Protein AF-A0A7X0NJW4-F1 (afdb_monomer)

Secondary structure (DSSP, 8-state):
-------HHHHHHHHTTS-S----SS-SHHHHHHHHHHHH-S--------------S-SSSHHHHHHHTT---------SS---HHHHHHHHHHHHHHHHHHHTTT-TT-PPPHHHHHHHHHHHHHHHHHHHHHHH-TT-HHHHHHHHHHHHHHHHHHHHHH--GGG--

Mean predicted aligned error: 19.55 Å

Structure (mmCIF, N/CA/C/O backbone):
data_AF-A0A7X0NJW4-F1
#
_entry.id   AF-A0A7X0NJW4-F1
#
loop_
_atom_site.group_PDB
_atom_site.id
_atom_site.type_symbol
_atom_site.label_atom_id
_atom_site.label_alt_id
_atom_site.label_comp_id
_atom_site.label_asym_id
_atom_site.label_entity_id
_atom_site.label_seq_id
_atom_site.pdbx_PDB_ins_code
_atom_site.Cartn_x
_atom_site.Cartn_y
_atom_site.Cartn_z
_atom_site.occupancy
_atom_site.B_iso_or_equiv
_atom_site.auth_seq_id
_atom_site.auth_comp_id
_atom_site.auth_asym_id
_atom_site.auth_atom_id
_atom_site.pdbx_PDB_model_num
ATOM 1 N N . MET A 1 1 ? 25.531 19.066 44.464 1.00 39.78 1 MET A N 1
ATOM 2 C CA . MET A 1 1 ? 24.509 18.646 43.480 1.00 39.78 1 MET A CA 1
ATOM 3 C C . MET A 1 1 ? 24.005 17.267 43.884 1.00 39.78 1 MET A C 1
ATOM 5 O O . MET A 1 1 ? 24.676 16.282 43.606 1.00 39.78 1 MET A O 1
ATOM 9 N N . SER A 1 2 ? 22.898 17.200 44.625 1.00 44.41 2 SER A N 1
ATOM 10 C CA . SER A 1 2 ? 22.324 15.931 45.094 1.00 44.41 2 SER A CA 1
ATOM 11 C C . SER A 1 2 ? 21.449 15.328 43.998 1.00 44.41 2 SER A C 1
ATOM 13 O O . SER A 1 2 ? 20.531 15.985 43.515 1.00 44.41 2 SER A O 1
ATOM 15 N N . LYS A 1 3 ? 21.755 14.094 43.586 1.00 56.22 3 LYS A N 1
ATOM 16 C CA . LYS A 1 3 ? 20.925 13.326 42.653 1.00 56.22 3 LYS A CA 1
ATOM 17 C C . LYS A 1 3 ? 19.662 12.888 43.396 1.00 56.22 3 LYS A C 1
ATOM 19 O O . LYS A 1 3 ? 19.757 12.193 44.404 1.00 56.22 3 LYS A O 1
ATOM 24 N N . VAL A 1 4 ? 18.499 13.334 42.932 1.00 60.50 4 VAL A N 1
ATOM 25 C CA . VAL A 1 4 ? 17.204 12.881 43.451 1.00 60.50 4 VAL A CA 1
ATOM 26 C C . VAL A 1 4 ? 17.001 11.449 42.954 1.00 60.50 4 VAL A C 1
ATOM 28 O O . VAL A 1 4 ? 16.781 11.237 41.767 1.00 60.50 4 VAL A O 1
ATOM 31 N N . ASN A 1 5 ? 17.136 10.464 43.843 1.00 60.84 5 ASN A N 1
ATOM 32 C CA . ASN A 1 5 ? 16.757 9.083 43.552 1.00 60.84 5 ASN A CA 1
ATOM 33 C C . ASN A 1 5 ? 15.235 8.995 43.673 1.00 60.84 5 ASN A C 1
ATOM 35 O O . ASN A 1 5 ? 14.702 8.885 44.776 1.00 60.84 5 ASN A O 1
ATOM 39 N N . ILE A 1 6 ? 14.537 9.130 42.549 1.00 66.19 6 ILE A N 1
ATOM 40 C CA . ILE A 1 6 ? 13.091 8.919 42.490 1.00 66.19 6 ILE A CA 1
ATOM 41 C C . ILE A 1 6 ? 12.869 7.407 42.615 1.00 66.19 6 ILE A C 1
ATOM 43 O O . ILE A 1 6 ? 13.435 6.639 41.839 1.00 66.19 6 ILE A O 1
ATOM 47 N N . SER A 1 7 ? 12.118 6.972 43.627 1.00 75.69 7 SER A N 1
ATOM 48 C CA . SER A 1 7 ? 11.763 5.560 43.797 1.00 75.69 7 SER A CA 1
ATOM 49 C C . SER A 1 7 ? 10.779 5.130 42.707 1.00 75.69 7 SER A C 1
ATOM 51 O O . SER A 1 7 ? 9.926 5.920 42.308 1.00 75.69 7 SER A O 1
ATOM 53 N N . GLU A 1 8 ? 10.851 3.877 42.245 1.00 72.56 8 GLU A N 1
ATOM 54 C CA . GLU A 1 8 ? 9.909 3.352 41.235 1.00 72.56 8 GLU A CA 1
ATOM 55 C C . GLU A 1 8 ? 8.443 3.529 41.658 1.00 72.56 8 GLU A C 1
ATOM 57 O O . GLU A 1 8 ? 7.612 3.933 40.854 1.00 72.56 8 GLU A O 1
ATOM 62 N N . GLN A 1 9 ? 8.147 3.389 42.954 1.00 72.31 9 GLN A N 1
ATOM 63 C CA . GLN A 1 9 ? 6.813 3.653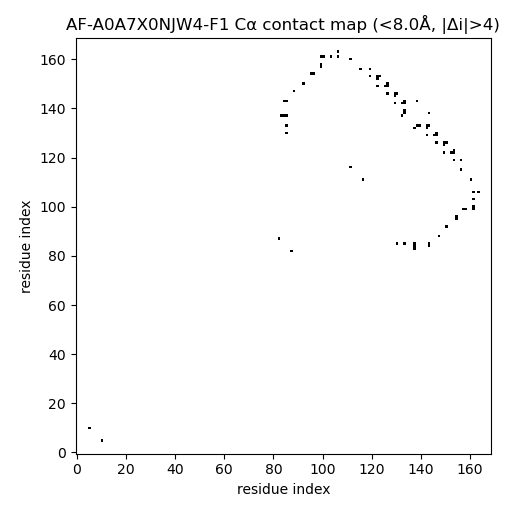 43.503 1.00 72.31 9 GLN A CA 1
ATOM 64 C C . GLN A 1 9 ? 6.338 5.100 43.305 1.00 72.31 9 GLN A C 1
ATOM 66 O O . GLN A 1 9 ? 5.145 5.332 43.117 1.00 72.31 9 GLN A O 1
ATOM 71 N N . ALA A 1 10 ? 7.243 6.083 43.350 1.00 77.69 10 ALA A N 1
ATOM 72 C CA . ALA A 1 10 ? 6.896 7.477 43.086 1.00 77.69 10 ALA A CA 1
ATOM 73 C C . ALA A 1 10 ? 6.652 7.730 41.588 1.00 77.69 10 ALA A C 1
ATOM 75 O O . ALA A 1 10 ? 5.868 8.613 41.240 1.00 77.69 10 ALA A O 1
ATOM 76 N N . LEU A 1 11 ? 7.287 6.947 40.711 1.00 77.31 11 LEU A N 1
ATOM 77 C CA . LEU A 1 11 ? 7.055 6.984 39.267 1.00 77.31 11 LEU A CA 1
ATOM 78 C C . LEU A 1 11 ? 5.682 6.397 38.916 1.00 77.31 11 LEU A C 1
ATOM 80 O O . LEU A 1 11 ? 4.904 7.047 38.220 1.00 77.31 11 LEU A O 1
ATOM 84 N N . ASP A 1 12 ? 5.344 5.233 39.470 1.00 79.69 12 ASP A N 1
ATOM 85 C CA . ASP A 1 12 ? 4.051 4.574 39.236 1.00 79.69 12 ASP A CA 1
ATOM 86 C C . ASP A 1 12 ? 2.873 5.440 39.695 1.00 79.69 12 ASP A C 1
ATOM 88 O O . ASP A 1 12 ? 1.853 5.549 39.011 1.00 79.69 12 ASP A O 1
ATOM 92 N N . GLN A 1 13 ? 3.029 6.132 40.827 1.00 80.94 13 GLN A N 1
ATOM 93 C CA . GLN A 1 13 ? 2.027 7.079 41.314 1.00 80.94 13 GLN A CA 1
ATOM 94 C C . GLN A 1 13 ? 1.846 8.287 40.393 1.00 80.94 13 GLN A C 1
ATOM 96 O O . GLN A 1 13 ? 0.734 8.807 40.301 1.00 80.94 13 GLN A O 1
ATOM 101 N N . GLN A 1 14 ? 2.909 8.747 39.730 1.00 79.69 14 GLN A N 1
ATOM 102 C CA . GLN A 1 14 ? 2.823 9.847 38.769 1.00 79.69 14 GLN A CA 1
ATOM 103 C C . GLN A 1 14 ? 2.165 9.393 37.468 1.00 79.69 14 GLN A C 1
ATOM 105 O O . GLN A 1 14 ? 1.315 10.110 36.952 1.00 79.69 14 GLN A O 1
ATOM 110 N N . VAL A 1 15 ? 2.484 8.193 36.978 1.00 80.62 15 VAL A N 1
ATOM 111 C CA . VAL A 1 15 ? 1.858 7.625 35.773 1.00 80.62 15 VAL A CA 1
ATOM 112 C C . VAL A 1 15 ? 0.360 7.404 35.983 1.00 80.62 15 VAL A C 1
ATOM 114 O O . VAL A 1 15 ? -0.433 7.763 35.118 1.00 80.62 15 VAL A O 1
ATOM 117 N N . ALA A 1 16 ? -0.044 6.911 37.157 1.00 80.56 16 ALA A N 1
ATOM 118 C CA . ALA A 1 16 ? -1.455 6.738 37.503 1.00 80.56 16 ALA A CA 1
ATOM 119 C C . ALA A 1 16 ? -2.239 8.065 37.603 1.00 80.56 16 ALA A C 1
ATOM 121 O O . ALA A 1 16 ? -3.465 8.058 37.524 1.00 80.56 16 ALA A O 1
ATOM 122 N N . GLN A 1 17 ? -1.548 9.195 37.788 1.00 79.88 17 GLN A N 1
ATOM 123 C CA . GLN A 1 17 ? -2.147 10.533 37.853 1.00 79.88 17 GLN A CA 1
ATOM 124 C C . GLN A 1 17 ? -2.170 11.254 36.501 1.00 79.88 17 GLN A C 1
ATOM 126 O O . GLN A 1 17 ? -2.759 12.334 36.402 1.00 79.88 17 GLN A O 1
ATOM 131 N N . LEU A 1 18 ? -1.537 10.698 35.464 1.00 83.31 18 LEU A N 1
ATOM 132 C CA . LEU A 1 18 ? -1.576 11.302 34.140 1.00 83.31 18 LEU A CA 1
ATOM 133 C C . LEU A 1 18 ? -2.957 11.089 33.508 1.00 83.31 18 LEU A C 1
ATOM 135 O O . LEU A 1 18 ? -3.503 9.985 33.562 1.00 83.31 18 LEU A O 1
ATOM 139 N N . PRO A 1 19 ? -3.536 12.130 32.888 1.00 74.81 19 PRO A N 1
ATOM 140 C CA . PRO A 1 19 ? -4.776 11.978 32.149 1.00 74.81 19 PRO A CA 1
ATOM 141 C C . PRO A 1 19 ? -4.552 11.008 30.985 1.00 74.81 19 PRO A C 1
ATOM 143 O O . PRO A 1 19 ? -3.615 11.170 30.205 1.00 74.81 19 PRO A O 1
ATOM 146 N N . LEU A 1 20 ? -5.432 10.010 30.872 1.00 72.06 20 LEU A N 1
ATOM 147 C CA . LEU A 1 20 ? -5.382 8.994 29.814 1.00 72.06 20 LEU A CA 1
ATOM 148 C C . LEU A 1 20 ? -5.546 9.605 28.413 1.00 72.06 20 LEU A C 1
ATOM 150 O O . LEU A 1 20 ? -5.095 9.033 27.427 1.00 72.06 20 LEU A O 1
ATOM 154 N N . GLU A 1 21 ? -6.174 10.780 28.338 1.00 72.56 21 GLU A N 1
ATOM 155 C CA . GLU A 1 21 ? -6.456 11.492 27.100 1.00 72.56 21 GLU A CA 1
ATOM 156 C C . GLU A 1 21 ? -6.165 12.986 27.259 1.00 72.56 21 GLU A C 1
ATOM 158 O O . GLU A 1 21 ? -6.551 13.625 28.242 1.00 72.56 21 GLU A O 1
ATOM 163 N N . VAL A 1 22 ? -5.496 13.561 26.259 1.00 76.50 22 VAL A N 1
ATOM 164 C CA . VAL A 1 22 ? -5.266 15.003 26.156 1.00 76.50 22 VAL A CA 1
ATOM 165 C C . VAL A 1 22 ? -6.178 15.544 25.066 1.00 76.50 22 VAL A C 1
ATOM 167 O O . VAL A 1 22 ? -5.934 15.349 23.877 1.00 76.50 22 VAL A O 1
ATOM 170 N N . LEU A 1 23 ? -7.233 16.242 25.477 1.00 71.81 23 LEU A N 1
ATOM 171 C CA . LEU A 1 23 ? -8.108 16.958 24.555 1.00 71.81 23 LEU A CA 1
ATOM 172 C C . LEU A 1 23 ? -7.412 18.242 24.068 1.00 71.81 23 LEU A C 1
ATOM 174 O O . LEU A 1 23 ? -6.749 18.928 24.855 1.00 71.81 23 LEU A O 1
ATOM 178 N N . PRO A 1 24 ? -7.550 18.606 22.782 1.00 76.19 24 PRO A N 1
ATOM 179 C CA . PRO A 1 24 ? -6.960 19.830 22.261 1.00 76.19 24 PRO A CA 1
ATOM 180 C C . PRO A 1 24 ? -7.603 21.054 22.927 1.00 76.19 24 PRO A C 1
ATOM 182 O O . PRO A 1 24 ? -8.821 21.192 22.963 1.00 76.19 24 PRO A O 1
ATOM 185 N N . GLN A 1 25 ? -6.779 21.987 23.415 1.00 76.50 25 GLN A N 1
ATOM 186 C CA . GLN A 1 25 ? -7.251 23.214 24.083 1.00 76.50 25 GLN A CA 1
ATOM 187 C C . GLN A 1 25 ? -8.037 24.152 23.153 1.00 76.50 25 GLN A C 1
ATOM 189 O O . GLN A 1 25 ? -8.705 25.076 23.615 1.00 76.50 25 GLN A O 1
ATOM 194 N N . ARG A 1 26 ? -7.920 23.958 21.835 1.00 74.06 26 ARG A N 1
ATOM 195 C CA . ARG A 1 26 ? -8.546 24.801 20.822 1.00 74.06 26 ARG A CA 1
ATOM 196 C C . ARG A 1 26 ? -9.132 23.941 19.721 1.00 74.06 26 ARG A C 1
ATOM 198 O O . ARG A 1 26 ? -8.512 22.967 19.301 1.00 74.06 26 ARG A O 1
ATOM 205 N N . ASP A 1 27 ? -10.279 24.373 19.217 1.00 81.62 27 ASP A N 1
ATOM 206 C CA . ASP A 1 27 ? -10.898 23.784 18.042 1.00 81.62 27 ASP A CA 1
ATOM 207 C C . ASP A 1 27 ? -9.914 23.780 16.852 1.00 81.62 27 ASP A C 1
ATOM 209 O O . ASP A 1 27 ? -9.423 24.825 16.399 1.00 81.62 27 ASP A O 1
ATOM 213 N N . LEU A 1 28 ? -9.580 22.572 16.392 1.00 83.62 28 LEU A N 1
ATOM 214 C CA . LEU A 1 28 ? -8.699 22.334 15.248 1.00 83.62 28 LEU A CA 1
ATOM 215 C C . LEU A 1 28 ? -9.468 22.422 13.926 1.00 83.62 28 LEU A C 1
ATOM 217 O O . LEU A 1 28 ? -8.854 22.656 12.879 1.00 83.62 28 LEU A O 1
ATOM 221 N N . TRP A 1 29 ? -10.797 22.310 13.971 1.00 82.50 29 TRP A N 1
ATOM 222 C CA . TRP A 1 29 ? -11.651 22.345 12.793 1.00 82.50 29 TRP A CA 1
ATOM 223 C C . TRP A 1 29 ? -11.539 23.678 12.058 1.00 82.50 29 TRP A C 1
ATOM 225 O O . TRP A 1 29 ? -11.373 23.708 10.842 1.00 82.50 29 TRP A O 1
ATOM 235 N N . THR A 1 30 ? -11.453 24.789 12.794 1.00 78.81 30 THR A N 1
ATOM 236 C CA . THR A 1 30 ? -11.297 26.128 12.201 1.00 78.81 30 THR A CA 1
ATOM 237 C C . THR A 1 30 ? -10.018 26.278 11.361 1.00 78.81 30 THR A C 1
ATOM 239 O O . THR A 1 30 ? -9.944 27.131 10.472 1.00 78.81 30 THR A O 1
ATOM 242 N N . GLY A 1 31 ? -8.960 25.531 11.697 1.00 77.88 31 GLY A N 1
ATOM 243 C CA . GLY A 1 31 ? -7.700 25.529 10.949 1.00 77.88 31 GLY A CA 1
ATOM 244 C C . GLY A 1 31 ? -7.806 24.718 9.660 1.00 77.88 31 GLY A C 1
ATOM 245 O O . GLY A 1 31 ? -7.357 25.176 8.609 1.00 77.88 31 GLY A O 1
ATOM 246 N N . VAL A 1 32 ? -8.451 23.555 9.750 1.00 77.19 32 VAL A N 1
ATOM 247 C CA . VAL A 1 32 ? -8.725 22.661 8.620 1.00 77.19 32 VAL A CA 1
ATOM 248 C C . VAL A 1 32 ? -9.677 23.325 7.623 1.00 77.19 32 VAL A C 1
ATOM 250 O O . VAL A 1 32 ? -9.372 23.373 6.434 1.00 77.19 32 VAL A O 1
ATOM 253 N N . GLU A 1 33 ? -10.754 23.953 8.094 1.00 81.00 33 GLU A N 1
ATOM 254 C CA . GLU A 1 33 ? -11.717 24.669 7.250 1.00 81.00 33 GLU A CA 1
ATOM 255 C C . GLU A 1 33 ? -11.046 25.788 6.443 1.00 81.00 33 GLU A C 1
ATOM 257 O O . GLU A 1 33 ? -11.201 25.882 5.226 1.00 81.00 33 GLU A O 1
ATOM 262 N N . ARG A 1 34 ? -10.183 26.582 7.086 1.00 74.94 34 ARG A N 1
ATOM 263 C CA . ARG A 1 34 ? -9.395 27.614 6.395 1.00 74.94 34 ARG A CA 1
ATOM 264 C C . ARG A 1 34 ? -8.447 27.057 5.337 1.00 74.94 34 ARG A C 1
ATOM 266 O O . ARG A 1 34 ? -8.120 27.791 4.405 1.00 74.94 34 ARG A O 1
ATOM 273 N N . ALA A 1 35 ? -7.958 25.830 5.497 1.00 74.44 35 ALA A N 1
ATOM 274 C CA . ALA A 1 35 ? -7.079 25.192 4.524 1.00 74.44 35 ALA A CA 1
ATOM 275 C C . ALA A 1 35 ? -7.870 24.620 3.335 1.00 74.44 35 ALA A C 1
ATOM 277 O O . ALA A 1 35 ? -7.438 24.786 2.196 1.00 74.44 35 ALA A O 1
ATOM 278 N N . ILE A 1 36 ? -9.047 24.034 3.582 1.00 73.12 36 ILE A N 1
ATOM 279 C CA . ILE A 1 36 ? -9.925 23.466 2.545 1.00 73.12 36 ILE A CA 1
ATOM 280 C C . ILE A 1 36 ? -10.526 24.572 1.670 1.00 73.12 36 ILE A C 1
ATOM 282 O O . ILE A 1 36 ? -10.427 24.510 0.446 1.00 73.12 36 ILE A O 1
ATOM 286 N N . THR A 1 37 ? -11.055 25.643 2.268 1.00 70.38 37 THR A N 1
ATOM 287 C CA . THR A 1 37 ? -11.673 26.751 1.513 1.00 70.38 37 THR A CA 1
ATOM 288 C C . THR A 1 37 ? -10.685 27.442 0.564 1.00 70.38 37 THR A C 1
ATOM 290 O O . THR A 1 37 ? -11.070 27.940 -0.492 1.00 70.38 37 THR A O 1
ATOM 293 N N . ARG A 1 38 ? -9.383 27.428 0.887 1.00 59.66 38 ARG A N 1
ATOM 294 C CA . ARG A 1 38 ? -8.327 27.958 0.003 1.00 59.66 38 ARG A CA 1
ATOM 295 C C . ARG A 1 38 ? -8.076 27.090 -1.231 1.00 59.66 38 ARG A C 1
ATOM 297 O O . ARG A 1 38 ? -7.553 27.613 -2.212 1.00 59.66 38 ARG A O 1
ATOM 304 N N . TYR A 1 39 ? -8.419 25.803 -1.190 1.00 56.84 39 TYR A N 1
ATOM 305 C CA . TYR A 1 39 ? -8.264 24.888 -2.32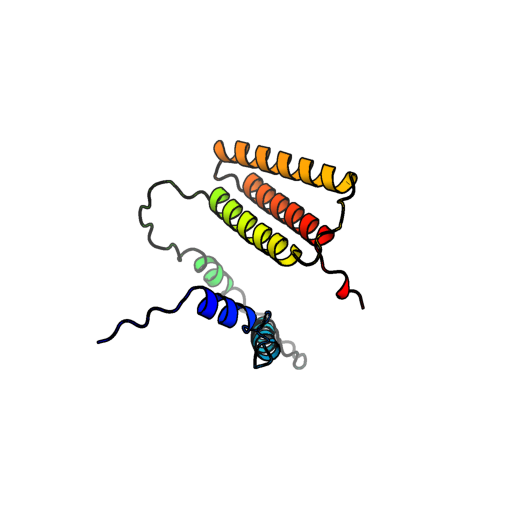3 1.00 56.84 39 TYR A CA 1
ATOM 306 C C . TYR A 1 39 ? -9.397 25.061 -3.350 1.00 56.84 39 TYR A C 1
ATOM 308 O O . TYR A 1 39 ? -9.156 25.000 -4.552 1.00 56.84 39 TYR A O 1
ATOM 316 N N . GLU A 1 40 ? -10.606 25.382 -2.882 1.00 56.56 40 GLU A N 1
ATOM 317 C CA . GLU A 1 40 ? -11.814 25.532 -3.711 1.00 56.56 40 GLU A CA 1
ATOM 318 C C . GLU A 1 40 ? -11.927 26.909 -4.401 1.00 56.56 40 GLU A C 1
ATOM 320 O O . GLU A 1 40 ? -12.606 27.067 -5.416 1.00 56.56 40 GLU A O 1
ATOM 325 N N . GLN A 1 41 ? -11.228 27.940 -3.914 1.00 52.47 41 GLN A N 1
ATOM 326 C CA . GLN A 1 41 ? -11.292 29.290 -4.492 1.00 52.47 41 GLN A CA 1
ATOM 327 C C . GLN A 1 41 ? -10.246 29.531 -5.592 1.00 52.47 41 GLN A C 1
ATOM 329 O O . GLN A 1 41 ? -9.431 30.451 -5.524 1.00 52.47 41 GLN A O 1
ATOM 334 N N . LYS A 1 42 ? -10.316 28.740 -6.666 1.00 53.16 42 LYS A N 1
ATOM 335 C CA . LYS A 1 42 ? -9.863 29.150 -8.011 1.00 53.16 42 LYS A CA 1
ATOM 336 C C . LYS A 1 42 ? -10.880 28.746 -9.081 1.00 53.16 42 LYS A C 1
ATOM 338 O O . LYS A 1 42 ? -10.530 28.198 -10.118 1.00 53.16 42 LYS A O 1
ATOM 343 N N . ALA A 1 43 ? -12.150 29.052 -8.845 1.00 55.78 43 ALA A N 1
ATOM 344 C CA . ALA A 1 43 ? -13.173 29.009 -9.881 1.00 55.78 43 ALA A CA 1
ATOM 345 C C . ALA A 1 43 ? -14.226 30.094 -9.633 1.00 55.78 43 ALA A C 1
ATOM 347 O O . ALA A 1 43 ? -15.352 29.822 -9.240 1.00 55.78 43 ALA A O 1
ATOM 348 N N . THR A 1 44 ? -13.867 31.351 -9.878 1.00 43.53 44 THR A N 1
ATOM 349 C CA . THR A 1 44 ? -14.863 32.403 -10.103 1.00 43.53 44 THR A CA 1
ATOM 350 C C . THR A 1 44 ? -14.622 33.025 -11.468 1.00 43.53 44 THR A C 1
ATOM 352 O O . THR A 1 44 ? -14.029 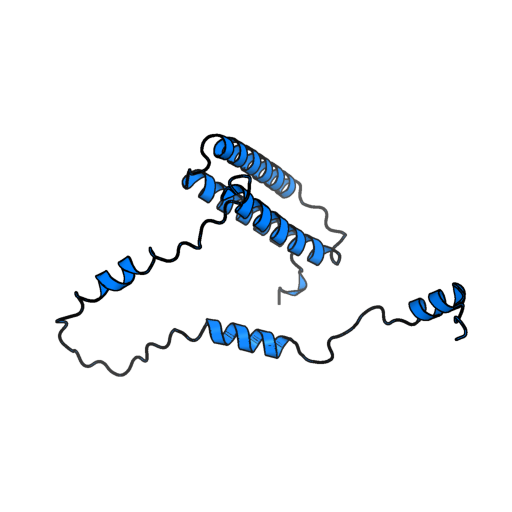34.089 -11.624 1.00 43.53 44 THR A O 1
ATOM 355 N N . LEU A 1 45 ? -15.113 32.331 -12.496 1.00 50.00 45 LEU A N 1
ATOM 356 C CA . LEU A 1 45 ? -15.515 32.996 -13.728 1.00 50.00 45 LEU A CA 1
ATOM 357 C C . LEU A 1 45 ? -16.780 33.793 -13.398 1.00 50.00 45 LEU A C 1
ATOM 359 O O . LEU A 1 45 ? -17.886 33.258 -13.383 1.00 50.00 45 LEU A O 1
ATOM 363 N N . ASN A 1 46 ? -16.602 35.074 -13.079 1.00 44.19 46 ASN A N 1
ATOM 364 C CA . ASN A 1 46 ? -17.705 36.020 -12.978 1.00 44.19 46 ASN A CA 1
ATOM 365 C C . ASN A 1 46 ? -18.409 36.104 -14.340 1.00 44.19 46 ASN A C 1
ATOM 367 O O . ASN A 1 46 ? -17.911 36.725 -15.278 1.00 44.19 46 ASN A O 1
ATOM 371 N N . THR A 1 47 ? -19.584 35.487 -14.436 1.00 54.19 47 THR A N 1
ATOM 372 C CA . THR A 1 47 ? -20.527 35.690 -15.537 1.00 54.19 47 THR A CA 1
ATOM 373 C C . THR A 1 47 ? -21.172 37.069 -15.391 1.00 54.19 47 THR A C 1
ATOM 375 O O . THR A 1 47 ? -22.202 37.238 -14.742 1.00 54.19 47 THR A O 1
ATOM 378 N N . SER A 1 48 ? -20.542 38.080 -15.987 1.00 50.56 48 SER A N 1
ATOM 379 C CA . SER A 1 48 ? -21.148 39.391 -16.214 1.00 50.56 48 SER A CA 1
ATOM 380 C C . SER A 1 48 ? -21.576 39.496 -17.674 1.00 50.56 48 SER A C 1
ATOM 382 O O . SER A 1 48 ? -20.743 39.475 -18.575 1.00 50.56 48 SER A O 1
ATOM 384 N N . ASN A 1 49 ? -22.895 39.563 -17.852 1.00 48.41 49 ASN A N 1
ATOM 385 C CA . ASN A 1 49 ? -23.665 40.108 -18.969 1.00 48.41 49 ASN A CA 1
ATOM 386 C C . ASN A 1 49 ? -23.042 40.011 -20.380 1.00 48.41 49 ASN A C 1
ATOM 388 O O . ASN A 1 49 ? -22.141 40.762 -20.753 1.00 48.41 49 ASN A O 1
ATOM 392 N N . HIS A 1 50 ? -23.610 39.117 -21.194 1.00 53.84 50 HIS A N 1
ATOM 393 C CA . HIS A 1 50 ? -23.259 38.888 -22.594 1.00 53.84 50 HIS A CA 1
ATOM 394 C C . HIS A 1 50 ? -23.201 40.194 -23.409 1.00 53.84 50 HIS A C 1
ATOM 396 O O . HIS A 1 50 ? -24.222 40.761 -23.799 1.00 53.84 50 HIS A O 1
ATOM 402 N N . LYS A 1 51 ? -21.986 40.611 -23.773 1.00 53.62 51 LYS A N 1
ATOM 403 C CA . LYS A 1 51 ? -21.739 41.314 -25.032 1.00 53.62 51 LYS A CA 1
ATOM 404 C C . LYS A 1 51 ? -20.861 40.429 -25.896 1.00 53.62 51 LYS A C 1
ATOM 406 O O . LYS A 1 51 ? -19.814 39.952 -25.473 1.00 53.62 51 LYS A O 1
ATOM 411 N N . ILE A 1 52 ? -21.362 40.162 -27.092 1.00 60.66 52 ILE A N 1
A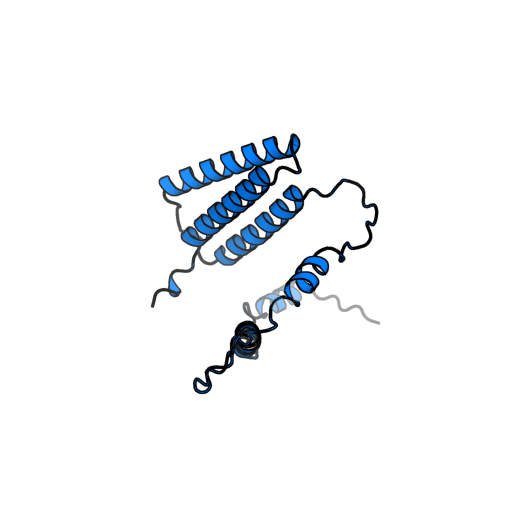TOM 412 C CA . ILE A 1 52 ? -20.723 39.350 -28.116 1.00 60.66 52 ILE A CA 1
ATOM 413 C C . ILE A 1 52 ? -19.494 40.130 -28.591 1.00 60.66 52 ILE A C 1
ATOM 415 O O . ILE A 1 52 ? -19.636 41.227 -29.128 1.00 60.66 52 ILE A O 1
ATOM 419 N N . ILE A 1 53 ? -18.299 39.598 -28.345 1.00 57.91 53 ILE A N 1
ATOM 420 C CA . ILE A 1 53 ? -17.036 40.152 -28.846 1.00 57.91 53 ILE A CA 1
ATOM 421 C C . ILE A 1 53 ? -16.502 39.152 -29.878 1.00 57.91 53 ILE A C 1
ATOM 423 O O . ILE A 1 53 ? -16.462 37.955 -29.577 1.00 57.91 53 ILE A O 1
ATOM 427 N N . PRO A 1 54 ? -16.138 39.588 -31.097 1.00 49.53 54 PRO A N 1
ATOM 428 C CA . PRO A 1 54 ? -15.708 38.677 -32.144 1.00 49.53 54 PRO A CA 1
ATOM 429 C C . PRO A 1 54 ? -14.368 38.039 -31.774 1.00 49.53 54 PRO A C 1
ATOM 431 O O . PRO A 1 54 ? -13.397 38.719 -31.441 1.00 49.53 54 PRO A O 1
ATOM 434 N N . LEU A 1 55 ? -14.342 36.709 -31.842 1.00 54.56 55 LEU A N 1
ATOM 435 C CA . LEU A 1 55 ? -13.166 35.880 -31.632 1.00 54.56 55 LEU A CA 1
ATOM 436 C C . LEU A 1 55 ? -12.182 36.095 -32.788 1.00 54.56 55 LEU A C 1
ATOM 438 O O . LEU A 1 55 ? -12.277 35.475 -33.844 1.00 54.56 55 LEU A O 1
ATOM 442 N N . ALA A 1 56 ? -11.203 36.957 -32.572 1.00 61.16 56 ALA A N 1
ATOM 443 C CA . ALA A 1 56 ? -9.966 36.931 -33.322 1.00 61.16 56 ALA A CA 1
ATOM 444 C C . ALA A 1 56 ? -8.840 37.151 -32.311 1.00 61.16 56 ALA A C 1
ATOM 446 O O . ALA A 1 56 ? -8.841 38.150 -31.604 1.00 61.16 56 ALA A O 1
ATOM 447 N N . TRP A 1 57 ? -7.894 36.206 -32.287 1.00 54.44 57 TRP A N 1
ATOM 448 C CA . TRP A 1 57 ? -6.641 36.211 -31.515 1.00 54.44 57 TRP A CA 1
ATOM 449 C C . TRP A 1 57 ? -6.704 35.517 -30.144 1.00 54.44 57 TRP A C 1
ATOM 451 O O . TRP A 1 57 ? -6.365 36.083 -29.114 1.00 54.44 57 TRP A O 1
ATOM 461 N N . ALA A 1 58 ? -7.057 34.229 -30.142 1.00 50.53 58 ALA A N 1
ATOM 462 C CA . ALA A 1 58 ? -6.786 33.322 -29.017 1.00 50.53 58 ALA A CA 1
ATOM 463 C C . ALA A 1 58 ? -5.929 32.104 -29.422 1.00 50.53 58 ALA A C 1
ATOM 465 O O . ALA A 1 58 ? -5.814 31.145 -28.668 1.00 50.53 58 ALA A O 1
ATOM 466 N N . ALA A 1 59 ? -5.320 32.116 -30.613 1.00 56.47 59 ALA A N 1
ATOM 467 C CA . ALA A 1 59 ? -4.520 30.987 -31.096 1.00 56.47 59 ALA A CA 1
ATOM 468 C C . ALA A 1 59 ? -3.071 30.983 -30.564 1.00 56.47 59 ALA A C 1
ATOM 470 O O . ALA A 1 59 ? -2.396 29.962 -30.643 1.00 56.47 59 ALA A O 1
ATOM 471 N N . SER A 1 60 ? -2.582 32.093 -30.001 1.00 59.66 60 SER A N 1
ATOM 472 C CA . SER A 1 60 ? -1.142 32.271 -29.752 1.00 59.66 60 SER A CA 1
ATOM 473 C C . SER A 1 60 ? -0.650 31.870 -28.353 1.00 59.66 60 SER A C 1
ATOM 475 O O . SER A 1 60 ? 0.550 31.931 -28.111 1.00 59.66 60 SER A O 1
ATOM 477 N N . PHE A 1 61 ? -1.520 31.439 -27.429 1.00 57.66 61 PHE A N 1
ATOM 478 C CA . PHE A 1 61 ? -1.111 31.145 -26.040 1.00 57.66 61 PHE A CA 1
ATOM 479 C C . PHE A 1 61 ? -1.048 29.654 -25.671 1.00 57.66 61 PHE A C 1
ATOM 481 O O . PHE A 1 61 ? -0.526 29.320 -24.608 1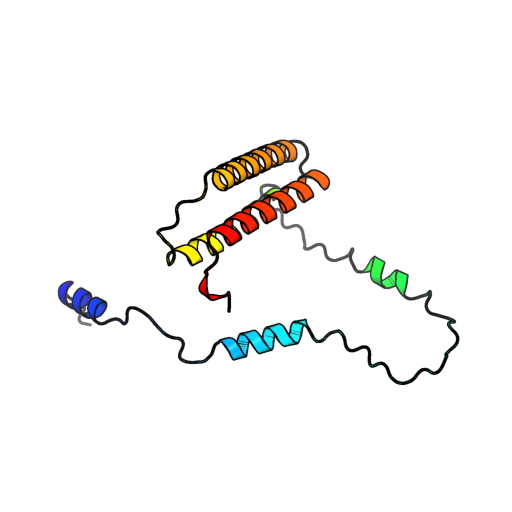.00 57.66 61 PHE A O 1
ATOM 488 N N . LEU A 1 62 ? -1.487 28.738 -26.544 1.00 56.09 62 LEU A N 1
ATOM 489 C CA . LEU A 1 62 ? -1.436 27.292 -26.262 1.00 56.09 62 LEU A CA 1
ATOM 490 C C . LEU A 1 62 ? -0.012 26.705 -26.294 1.00 56.09 62 LEU A C 1
ATOM 492 O O . LEU A 1 62 ? 0.238 25.673 -25.676 1.00 56.09 62 LEU A O 1
ATOM 496 N N . VAL A 1 63 ? 0.942 27.365 -26.958 1.00 55.47 63 VAL A N 1
ATOM 497 C CA . VAL A 1 63 ? 2.312 26.838 -27.114 1.00 55.47 63 VAL A CA 1
ATOM 498 C C . VAL A 1 63 ? 3.164 27.033 -25.851 1.00 55.47 63 VAL A C 1
ATOM 500 O O . VAL A 1 63 ? 3.997 26.187 -25.538 1.00 55.47 63 VAL A O 1
ATOM 503 N N . VAL A 1 64 ? 2.935 28.095 -25.069 1.00 56.84 64 VAL A N 1
ATOM 504 C CA . VAL A 1 64 ? 3.759 28.389 -23.879 1.00 56.84 64 VAL A CA 1
ATOM 505 C C . VAL A 1 64 ? 3.448 27.437 -22.716 1.00 56.84 64 VAL A C 1
ATOM 507 O O . VAL A 1 64 ? 4.354 27.064 -21.978 1.00 56.84 64 VAL A O 1
ATOM 510 N N . VAL A 1 65 ? 2.198 26.977 -22.581 1.00 57.94 65 VAL A N 1
ATOM 511 C CA . VAL A 1 65 ? 1.793 26.039 -21.513 1.00 57.94 65 VAL A CA 1
ATOM 512 C C . VAL A 1 65 ? 2.316 24.616 -21.762 1.00 57.94 65 VAL A C 1
ATOM 514 O O . VAL A 1 65 ? 2.600 23.897 -20.809 1.00 57.94 65 VAL A O 1
ATOM 517 N N . LEU A 1 66 ? 2.517 24.212 -23.022 1.00 56.09 66 LEU A N 1
ATOM 518 C CA . LEU A 1 66 ? 3.084 22.895 -23.342 1.00 56.09 66 LEU A CA 1
ATOM 519 C C . LEU A 1 66 ? 4.604 22.812 -23.118 1.00 56.09 66 LEU A C 1
ATOM 521 O O . LEU A 1 66 ? 5.117 21.723 -22.874 1.00 56.09 66 LEU A O 1
ATOM 525 N N . LEU A 1 67 ? 5.334 23.933 -23.156 1.00 55.06 67 LEU A N 1
ATOM 526 C CA . LEU A 1 67 ? 6.795 23.936 -22.982 1.00 55.06 67 LEU A CA 1
ATOM 527 C C . LEU A 1 67 ? 7.246 24.039 -21.516 1.00 55.06 67 LEU A C 1
ATOM 529 O O . LEU A 1 67 ? 8.392 23.718 -21.208 1.00 55.06 67 LEU A O 1
ATOM 533 N N . THR A 1 68 ? 6.374 24.454 -20.594 1.00 58.59 68 THR A N 1
ATOM 534 C CA . THR A 1 68 ? 6.758 24.672 -19.188 1.00 58.59 68 THR A CA 1
ATOM 535 C C . THR A 1 68 ? 6.671 23.423 -18.313 1.00 58.59 68 THR A C 1
ATOM 537 O O . THR A 1 68 ? 7.319 23.385 -17.269 1.00 58.59 68 THR A O 1
ATOM 540 N N . TRP A 1 69 ? 5.965 22.367 -18.734 1.00 53.25 69 TRP A N 1
ATOM 541 C CA . TRP A 1 69 ? 5.902 21.111 -17.966 1.00 53.25 69 TRP A CA 1
ATOM 542 C C . TRP A 1 69 ? 7.182 20.254 -18.089 1.00 53.25 69 TRP A C 1
ATOM 544 O O . TRP A 1 69 ? 7.394 19.335 -17.303 1.00 53.25 69 TRP A O 1
ATOM 554 N N . GLY A 1 70 ? 8.067 20.551 -19.049 1.00 58.34 70 GLY A N 1
ATOM 555 C CA . GLY A 1 70 ? 9.253 19.733 -19.344 1.00 58.34 70 GLY A CA 1
ATOM 556 C C . GLY A 1 70 ? 10.555 20.101 -18.616 1.00 58.34 70 GLY A C 1
ATOM 557 O O . GLY A 1 70 ? 11.532 19.372 -18.760 1.00 58.34 70 GLY A O 1
ATOM 558 N N . VAL A 1 71 ? 10.622 21.210 -17.861 1.00 55.84 71 VAL A N 1
ATOM 559 C CA . VAL A 1 71 ? 11.910 21.802 -17.409 1.00 55.84 71 VAL A CA 1
ATOM 560 C C . VAL A 1 71 ? 12.039 21.892 -15.880 1.00 55.84 71 VAL A C 1
ATOM 562 O O . VAL A 1 71 ? 12.691 22.779 -15.342 1.00 55.84 71 VAL A O 1
ATOM 565 N N . VAL A 1 72 ? 11.461 20.946 -15.139 1.00 58.53 72 VAL A N 1
ATOM 566 C CA . VAL A 1 72 ? 11.813 20.754 -13.720 1.00 58.53 72 VAL A CA 1
ATOM 567 C C . VAL A 1 72 ? 12.227 19.304 -13.510 1.00 58.53 72 VAL A C 1
ATOM 569 O O . VAL A 1 72 ? 11.461 18.471 -13.041 1.00 58.53 72 VAL A O 1
ATOM 572 N N . SER A 1 73 ? 13.459 18.993 -13.910 1.00 54.53 73 SER A N 1
ATOM 573 C CA . SER A 1 73 ? 14.153 17.791 -13.447 1.00 54.53 73 SER A CA 1
ATOM 574 C C . SER A 1 73 ? 15.023 18.192 -12.253 1.00 54.53 73 SER A C 1
ATOM 576 O O . SER A 1 73 ? 15.940 18.993 -12.448 1.00 54.53 73 SER A O 1
ATOM 578 N N . PRO A 1 74 ? 14.766 17.699 -11.027 1.00 61.19 74 PRO A N 1
ATOM 579 C CA . PRO A 1 74 ? 15.701 17.897 -9.925 1.00 61.19 74 PRO A CA 1
ATOM 580 C C . PRO A 1 74 ? 17.061 17.264 -10.282 1.00 61.19 74 PRO A C 1
ATOM 582 O O . PRO A 1 74 ? 17.095 16.266 -11.014 1.00 61.19 74 PRO A O 1
ATOM 585 N N . PRO A 1 75 ? 18.186 17.841 -9.820 1.00 50.91 75 PRO A N 1
ATOM 586 C CA . PRO A 1 75 ? 19.509 17.295 -10.087 1.00 50.91 75 PRO A CA 1
ATOM 587 C C . PRO A 1 75 ? 19.575 15.847 -9.596 1.00 50.91 75 PRO A C 1
ATOM 589 O O . PRO A 1 75 ? 19.194 15.529 -8.470 1.00 50.91 75 PRO A O 1
ATOM 592 N N . LYS A 1 76 ? 20.018 14.961 -10.491 1.00 48.44 76 LYS A N 1
ATOM 593 C CA . LYS A 1 76 ? 20.191 13.532 -10.235 1.00 48.44 76 LYS A CA 1
ATOM 594 C C . LYS A 1 76 ? 21.410 13.342 -9.335 1.00 48.44 76 LYS A C 1
ATOM 596 O O . LYS A 1 76 ? 22.515 13.115 -9.817 1.00 48.44 76 LYS A O 1
ATOM 601 N N . GLU A 1 77 ? 21.199 13.462 -8.033 1.00 43.31 77 GLU A N 1
ATOM 602 C CA . GLU A 1 77 ? 22.107 12.915 -7.030 1.00 43.31 77 GLU A CA 1
ATOM 603 C C . GLU A 1 77 ? 22.123 11.391 -7.211 1.00 43.31 77 GLU A C 1
ATOM 605 O O . GLU A 1 77 ? 21.094 10.717 -7.115 1.00 43.31 77 GLU A O 1
ATOM 610 N N . HIS A 1 78 ? 23.294 10.856 -7.555 1.00 46.97 78 HIS A N 1
ATOM 611 C CA . HIS A 1 78 ? 23.560 9.426 -7.626 1.00 46.97 78 HIS A CA 1
ATOM 612 C C . HIS A 1 78 ? 23.400 8.815 -6.229 1.00 46.97 78 HIS A C 1
ATOM 614 O O . HIS A 1 78 ? 24.349 8.763 -5.451 1.00 46.97 78 HIS A O 1
ATOM 620 N N . ILE A 1 79 ? 22.198 8.336 -5.917 1.00 41.66 79 ILE A N 1
ATOM 621 C CA . ILE A 1 79 ? 21.946 7.492 -4.753 1.00 41.66 79 ILE A CA 1
ATOM 622 C C . ILE A 1 79 ? 21.785 6.062 -5.260 1.00 41.66 79 ILE A C 1
ATOM 624 O O . ILE A 1 79 ? 20.973 5.761 -6.133 1.00 41.66 79 ILE A O 1
ATOM 628 N N . SER A 1 80 ? 22.654 5.206 -4.741 1.00 48.59 80 SER A N 1
ATOM 629 C CA . SER A 1 80 ? 22.774 3.781 -5.004 1.00 48.59 80 SER A CA 1
ATOM 630 C C . SER A 1 80 ? 21.421 3.056 -4.972 1.00 48.59 80 SER A C 1
ATOM 632 O O . SER A 1 80 ? 20.667 3.179 -4.011 1.00 48.59 80 SER A O 1
ATOM 634 N N . SER A 1 81 ? 21.188 2.225 -5.994 1.00 49.38 81 SER A N 1
ATOM 635 C CA . SER A 1 81 ? 19.936 1.528 -6.357 1.00 49.38 81 SER A CA 1
ATOM 636 C C . SER A 1 81 ? 18.931 2.435 -7.081 1.00 49.38 81 SER A C 1
ATOM 638 O O . SER A 1 81 ? 18.446 3.392 -6.483 1.00 49.38 81 SER A O 1
ATOM 640 N N . PRO A 1 82 ? 18.586 2.169 -8.359 1.00 54.00 82 PRO A N 1
ATOM 641 C CA . PRO A 1 82 ? 17.591 2.969 -9.059 1.00 54.00 82 PRO A CA 1
ATOM 642 C C . PRO A 1 82 ? 16.251 2.799 -8.342 1.00 54.00 82 PRO A C 1
ATOM 644 O O . PRO A 1 82 ? 15.613 1.754 -8.443 1.00 54.00 82 PRO A O 1
ATOM 647 N N . LEU A 1 83 ? 15.845 3.813 -7.581 1.00 62.34 83 LEU A N 1
ATOM 648 C CA . LEU A 1 83 ? 14.536 3.861 -6.951 1.00 62.34 83 LEU A CA 1
ATOM 649 C C . LEU A 1 83 ? 13.484 3.806 -8.069 1.00 62.34 83 LEU A C 1
ATOM 651 O O . LEU A 1 83 ? 13.294 4.771 -8.810 1.00 62.34 83 LEU A O 1
ATOM 655 N N . THR A 1 84 ? 12.859 2.644 -8.256 1.00 80.56 84 THR A N 1
ATOM 656 C CA . THR A 1 84 ? 11.857 2.448 -9.308 1.00 80.56 84 THR A CA 1
ATOM 657 C C . THR A 1 84 ? 10.551 3.114 -8.892 1.00 80.56 84 THR A C 1
ATOM 659 O O . THR A 1 84 ? 10.217 3.172 -7.707 1.00 80.56 84 THR A O 1
ATOM 662 N N . LEU A 1 85 ? 9.760 3.592 -9.854 1.00 84.88 85 LEU A N 1
ATOM 663 C CA . LEU A 1 85 ? 8.444 4.166 -9.557 1.00 84.88 85 LEU A CA 1
ATOM 664 C C . LEU A 1 85 ? 7.544 3.172 -8.798 1.00 84.88 85 LEU A C 1
ATOM 666 O O . LEU A 1 85 ? 6.832 3.570 -7.880 1.00 84.88 85 LEU A O 1
ATOM 670 N N . ALA A 1 86 ? 7.651 1.877 -9.110 1.00 85.94 86 ALA A N 1
ATOM 671 C CA . ALA A 1 86 ? 6.966 0.812 -8.381 1.00 85.94 86 ALA A CA 1
ATOM 672 C C . ALA A 1 86 ? 7.309 0.810 -6.879 1.00 85.94 86 ALA A C 1
ATOM 674 O O . ALA A 1 86 ? 6.407 0.728 -6.049 1.00 85.94 86 ALA A O 1
ATOM 675 N N . SER A 1 87 ? 8.583 0.995 -6.512 1.00 86.56 87 SER A N 1
ATOM 676 C CA . SER A 1 87 ? 9.000 1.040 -5.101 1.00 86.56 87 SER A CA 1
ATOM 677 C C . SER A 1 87 ? 8.413 2.239 -4.340 1.00 86.56 87 SER A C 1
ATOM 679 O O . SER A 1 87 ? 7.995 2.116 -3.189 1.00 86.56 87 SER A O 1
ATOM 681 N N . ILE A 1 88 ? 8.303 3.393 -5.007 1.00 89.62 88 ILE A N 1
ATOM 682 C CA . ILE A 1 88 ? 7.665 4.593 -4.451 1.00 89.62 88 ILE A CA 1
ATOM 683 C C . ILE A 1 88 ? 6.164 4.347 -4.258 1.00 89.62 88 ILE A C 1
ATOM 685 O O . ILE A 1 88 ? 5.593 4.730 -3.236 1.00 89.62 88 ILE A O 1
ATOM 689 N N . MET A 1 89 ? 5.508 3.707 -5.226 1.00 88.94 89 MET A N 1
ATOM 690 C CA . MET A 1 89 ? 4.084 3.379 -5.139 1.00 88.94 89 MET A CA 1
ATOM 691 C C . MET A 1 89 ? 3.775 2.390 -4.012 1.00 88.94 89 MET A C 1
ATOM 693 O O . MET A 1 89 ? 2.761 2.561 -3.336 1.00 88.94 89 MET A O 1
ATOM 697 N N . GLU A 1 90 ? 4.645 1.404 -3.789 1.00 90.12 90 GLU A N 1
ATOM 698 C CA . GLU A 1 90 ? 4.517 0.445 -2.686 1.00 90.12 90 GLU A CA 1
ATOM 699 C C . GLU A 1 90 ? 4.652 1.144 -1.328 1.00 90.12 90 GLU A C 1
ATOM 701 O O . GLU A 1 90 ? 3.804 0.978 -0.455 1.00 90.12 90 GLU A O 1
ATOM 706 N N . SER A 1 91 ? 5.658 2.013 -1.172 1.00 88.94 91 SER A N 1
ATOM 707 C CA . SER A 1 91 ? 5.841 2.793 0.060 1.00 88.94 91 SER A CA 1
ATOM 708 C C . SER A 1 91 ? 4.615 3.653 0.382 1.00 88.94 91 SER A C 1
ATOM 710 O O . SER A 1 91 ? 4.138 3.664 1.516 1.00 88.94 91 SER A O 1
ATOM 712 N N . ASN A 1 92 ? 4.050 4.328 -0.626 1.00 88.94 92 ASN A N 1
ATOM 713 C CA . ASN A 1 92 ? 2.815 5.090 -0.449 1.00 88.94 92 ASN A CA 1
ATOM 714 C C . ASN A 1 92 ? 1.648 4.186 -0.034 1.00 88.94 92 ASN A C 1
ATOM 716 O O . ASN A 1 92 ? 0.879 4.550 0.853 1.00 88.94 92 ASN A O 1
ATOM 720 N N . PHE A 1 93 ? 1.495 3.020 -0.660 1.00 93.00 93 PHE A N 1
ATOM 721 C CA . PHE A 1 93 ? 0.431 2.080 -0.318 1.00 93.00 93 PHE A CA 1
ATOM 722 C C . PHE A 1 93 ? 0.520 1.616 1.142 1.00 93.00 93 PHE A C 1
ATOM 724 O O . PHE A 1 93 ? -0.472 1.720 1.865 1.00 93.00 93 PHE A O 1
ATOM 731 N N . GLU A 1 94 ? 1.703 1.212 1.607 1.00 92.25 94 GLU A N 1
ATOM 732 C CA . GLU A 1 94 ? 1.909 0.767 2.991 1.00 92.25 94 GLU A CA 1
ATOM 733 C C . GLU A 1 94 ? 1.647 1.887 4.010 1.00 92.25 94 GLU A C 1
ATOM 735 O O . GLU A 1 94 ? 0.995 1.656 5.028 1.00 92.25 94 GLU A O 1
ATOM 740 N N . GLN A 1 95 ? 2.052 3.128 3.718 1.00 90.19 95 GLN A N 1
ATOM 741 C CA . GLN A 1 95 ? 1.730 4.278 4.576 1.00 90.19 95 GLN A CA 1
ATOM 742 C C . GLN A 1 95 ? 0.215 4.499 4.704 1.00 90.19 95 GLN A C 1
ATOM 744 O O . GLN A 1 95 ? -0.301 4.676 5.809 1.00 90.19 95 GLN A O 1
ATOM 749 N N . ASN A 1 96 ? -0.511 4.454 3.582 1.00 87.19 96 ASN A N 1
ATOM 750 C CA . ASN A 1 96 ? -1.967 4.612 3.578 1.00 87.19 96 ASN A CA 1
ATOM 751 C C . ASN A 1 96 ? -2.663 3.461 4.313 1.00 87.19 96 ASN A C 1
ATOM 753 O O . ASN A 1 96 ? -3.621 3.681 5.053 1.00 87.19 96 ASN A O 1
ATOM 757 N N . LYS A 1 97 ? -2.166 2.237 4.145 1.00 90.06 97 LYS A N 1
ATOM 758 C CA . LYS A 1 97 ? -2.672 1.061 4.850 1.00 90.06 97 LYS A CA 1
ATOM 759 C C . LYS A 1 97 ? -2.481 1.185 6.359 1.00 90.06 97 LYS A C 1
ATOM 761 O O . LYS A 1 97 ? -3.435 0.972 7.102 1.00 90.06 97 LYS A O 1
ATOM 766 N N . MET A 1 98 ? -1.295 1.587 6.813 1.00 85.62 98 MET A N 1
ATOM 767 C CA . MET A 1 98 ? -1.024 1.812 8.236 1.00 85.62 98 MET A CA 1
ATOM 768 C C . MET A 1 98 ? -1.963 2.860 8.834 1.00 85.62 98 MET A C 1
ATOM 770 O O . MET A 1 98 ? -2.478 2.639 9.923 1.00 85.62 98 MET A O 1
ATOM 774 N N . LEU A 1 99 ? -2.252 3.947 8.112 1.00 86.06 99 LEU A N 1
ATOM 775 C CA . LEU A 1 99 ? -3.220 4.958 8.550 1.00 86.06 99 LEU A CA 1
ATOM 776 C C . LEU A 1 99 ? -4.627 4.374 8.765 1.00 86.06 99 LEU A C 1
ATOM 778 O O . LEU A 1 99 ? -5.298 4.706 9.741 1.00 86.06 99 LEU A O 1
ATOM 782 N N . ILE A 1 100 ? -5.075 3.488 7.871 1.00 84.00 100 ILE A N 1
ATOM 783 C CA . ILE A 1 100 ? -6.372 2.813 8.020 1.00 84.00 100 ILE A CA 1
ATOM 784 C C . ILE A 1 100 ? -6.346 1.890 9.246 1.00 84.00 100 ILE A C 1
ATOM 786 O O . ILE A 1 100 ? -7.279 1.901 10.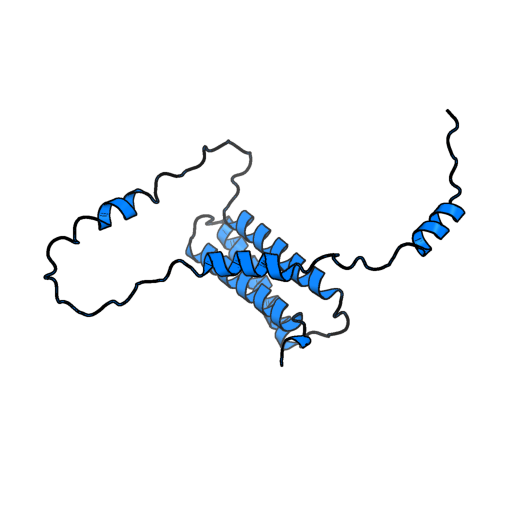046 1.00 84.00 100 ILE A O 1
ATOM 790 N N . LEU A 1 101 ? -5.265 1.130 9.433 1.00 82.88 101 LEU A N 1
ATOM 791 C CA . LEU A 1 101 ? -5.132 0.192 10.549 1.00 82.88 101 LEU A CA 1
ATOM 792 C C . LEU A 1 101 ? -5.024 0.893 11.912 1.00 82.88 101 LEU A C 1
ATOM 794 O O . LEU A 1 101 ? -5.603 0.411 12.881 1.00 82.88 101 LEU A O 1
ATOM 798 N N . THR A 1 102 ? -4.340 2.035 12.009 1.00 80.56 102 THR A N 1
ATOM 799 C CA . THR A 1 102 ? -4.253 2.795 13.269 1.00 80.56 102 THR A CA 1
ATOM 800 C C . THR A 1 102 ? -5.585 3.434 13.646 1.00 80.56 102 THR A C 1
ATOM 802 O O . THR A 1 102 ? -5.914 3.493 14.826 1.00 80.56 102 THR A O 1
ATOM 805 N N . SER A 1 103 ? -6.398 3.842 12.665 1.00 69.38 103 SER A N 1
ATOM 806 C CA . SER A 1 103 ? -7.764 4.318 12.927 1.00 69.38 103 SER A CA 1
ATOM 807 C C . SER A 1 103 ? -8.706 3.223 13.462 1.00 69.38 103 SER A C 1
ATOM 809 O O . SER A 1 103 ? -9.749 3.532 14.037 1.00 69.38 103 SER A O 1
ATOM 811 N N . TYR A 1 104 ? -8.332 1.946 13.309 1.00 62.84 104 TYR A N 1
ATOM 812 C CA . TYR A 1 104 ? -9.157 0.783 13.639 1.00 62.84 104 TYR A CA 1
ATOM 813 C C . TYR A 1 104 ? -8.970 0.239 15.064 1.00 62.84 104 TYR A C 1
ATOM 815 O O . TYR A 1 104 ? -9.799 -0.561 15.495 1.00 62.84 104 TYR A O 1
ATOM 823 N N . ASP A 1 105 ? -7.971 0.675 15.844 1.00 59.44 105 ASP A N 1
ATOM 824 C CA . ASP A 1 105 ? -7.807 0.208 17.241 1.00 59.44 105 ASP A CA 1
ATOM 825 C C . ASP A 1 105 ? -9.084 0.426 18.093 1.00 59.44 105 ASP A C 1
ATOM 827 O O . ASP A 1 105 ? -9.328 -0.241 19.093 1.00 59.44 105 ASP A O 1
ATOM 831 N N . GLN A 1 106 ? -9.995 1.284 17.626 1.00 55.59 106 GLN A N 1
ATOM 832 C CA . GLN A 1 106 ? -11.301 1.529 18.239 1.00 55.59 106 GLN A CA 1
ATOM 833 C C . GLN A 1 106 ? -12.441 0.574 17.805 1.00 55.59 106 GLN A C 1
ATOM 835 O O . GLN A 1 106 ? -13.529 0.643 18.373 1.00 55.59 106 GLN A O 1
ATOM 840 N N . ALA A 1 107 ? -12.247 -0.319 16.825 1.00 56.94 107 ALA A N 1
ATOM 841 C CA . ALA A 1 107 ? -13.314 -1.112 16.188 1.00 56.94 107 ALA A CA 1
ATOM 842 C C . ALA A 1 107 ? -13.095 -2.647 16.237 1.00 56.94 107 ALA A C 1
ATOM 844 O O . ALA A 1 107 ? -13.645 -3.383 15.417 1.00 56.94 107 ALA A O 1
ATOM 845 N N . GLN A 1 108 ? -12.343 -3.137 17.231 1.00 54.31 108 GLN A N 1
ATOM 846 C CA . GLN A 1 108 ? -11.717 -4.473 17.331 1.00 54.31 108 GLN A CA 1
ATOM 847 C C . GLN A 1 108 ? -12.573 -5.755 17.146 1.00 54.31 108 GLN A C 1
ATOM 849 O O . GLN A 1 108 ? -12.000 -6.839 17.135 1.00 54.31 108 GLN A O 1
ATOM 854 N N . ASN A 1 109 ? -13.893 -5.720 16.941 1.00 57.91 109 ASN A N 1
ATOM 855 C CA . ASN A 1 109 ? -14.730 -6.936 17.017 1.00 57.91 109 ASN A CA 1
ATOM 856 C C . ASN A 1 109 ? -15.456 -7.352 15.724 1.00 57.91 109 ASN A C 1
ATOM 858 O O . ASN A 1 109 ? -16.395 -8.150 15.784 1.00 57.91 109 ASN A O 1
ATOM 862 N N . LYS A 1 110 ? -15.060 -6.859 14.542 1.00 62.88 110 LYS A N 1
ATOM 863 C CA . LYS A 1 110 ? -15.769 -7.190 13.290 1.00 62.88 110 LYS A CA 1
ATOM 864 C C . LYS A 1 110 ? -15.076 -8.301 12.495 1.00 62.88 110 LYS A C 1
ATOM 866 O O . LYS A 1 110 ? -14.027 -8.100 11.892 1.00 62.88 110 LYS A O 1
ATOM 871 N N . VAL A 1 111 ? -15.704 -9.479 12.449 1.00 67.69 111 VAL A N 1
ATOM 872 C CA . VAL A 1 111 ? -15.285 -10.583 11.570 1.00 67.69 111 VAL A CA 1
ATOM 873 C C . VAL A 1 111 ? -15.592 -10.215 10.115 1.00 67.69 111 VAL A C 1
ATOM 875 O O . VAL A 1 111 ? -16.728 -9.883 9.774 1.00 67.69 111 VAL A O 1
ATOM 878 N N . LEU A 1 112 ? -14.578 -10.273 9.249 1.00 73.38 112 LEU A N 1
ATOM 879 C CA . LEU A 1 112 ? -14.716 -9.946 7.831 1.00 73.38 112 LEU A CA 1
ATOM 880 C C . LEU A 1 112 ? -15.565 -11.010 7.101 1.00 73.38 112 LEU A C 1
ATOM 882 O O . LEU A 1 112 ? -15.277 -12.199 7.250 1.00 73.38 112 LEU A O 1
ATOM 886 N N . PRO A 1 113 ? -16.562 -10.646 6.269 1.00 83.38 113 PRO A N 1
ATOM 887 C CA . PRO A 1 113 ? -17.310 -11.621 5.477 1.00 83.38 113 PRO A CA 1
ATOM 888 C C . PRO A 1 113 ? -16.396 -12.442 4.556 1.00 83.38 113 PRO A C 1
ATOM 890 O O . PRO A 1 113 ? -15.476 -11.902 3.941 1.00 83.38 113 PRO A O 1
ATOM 893 N N . ILE A 1 114 ? -16.689 -13.736 4.392 1.00 83.19 114 ILE A N 1
ATOM 894 C CA . ILE A 1 114 ? -15.885 -14.668 3.573 1.00 83.19 114 ILE A CA 1
ATOM 895 C C . ILE A 1 114 ? -15.686 -14.162 2.134 1.00 83.19 114 ILE A C 1
ATOM 897 O O . ILE A 1 114 ? -14.596 -14.277 1.578 1.00 83.19 114 ILE A O 1
ATOM 901 N N . ALA A 1 115 ? -16.713 -13.550 1.535 1.00 80.44 115 ALA A N 1
ATOM 902 C CA . ALA A 1 115 ? -16.617 -12.986 0.189 1.00 80.44 115 ALA A CA 1
ATOM 903 C C . ALA A 1 115 ? -15.581 -11.849 0.091 1.00 80.44 115 ALA A C 1
ATOM 905 O O . ALA A 1 115 ? -14.833 -11.790 -0.881 1.00 80.44 115 ALA A O 1
ATOM 906 N N . MET A 1 116 ? -15.485 -10.988 1.110 1.00 82.00 116 MET A N 1
ATOM 907 C CA . MET A 1 116 ? -14.486 -9.912 1.142 1.00 82.00 116 MET A CA 1
ATOM 908 C C . MET A 1 116 ? -13.081 -10.450 1.412 1.00 82.00 116 MET A C 1
ATOM 910 O O . MET A 1 116 ? -12.132 -9.993 0.785 1.00 82.00 116 MET A O 1
ATOM 914 N N . GLN A 1 117 ? -12.937 -11.454 2.286 1.00 86.94 117 GLN A N 1
ATOM 915 C CA . GLN A 1 117 ? -11.650 -12.138 2.485 1.00 86.94 117 GLN A CA 1
ATOM 916 C C . GLN A 1 117 ? -11.118 -12.706 1.162 1.00 86.94 117 GLN A C 1
ATOM 918 O O . GLN A 1 117 ? -9.944 -12.540 0.832 1.00 86.94 117 GLN A O 1
ATOM 923 N N . LYS A 1 118 ? -12.000 -13.327 0.369 1.00 89.62 118 LYS A N 1
ATOM 924 C CA . LYS A 1 118 ? -11.655 -13.829 -0.963 1.00 89.62 118 LYS A CA 1
ATOM 925 C C . LYS A 1 118 ? -11.196 -12.701 -1.897 1.00 89.62 118 LYS A C 1
ATOM 927 O O . LYS A 1 118 ? -10.162 -12.850 -2.537 1.00 89.62 118 LYS A O 1
ATOM 932 N N . GLN A 1 119 ? -11.905 -11.572 -1.924 1.00 88.06 119 GLN A N 1
ATOM 933 C CA . GLN A 1 119 ? -11.524 -10.408 -2.737 1.00 88.06 119 GLN A CA 1
ATOM 934 C C . GLN A 1 119 ? -10.165 -9.820 -2.334 1.00 88.06 119 GLN A C 1
ATOM 936 O O . GLN A 1 119 ? -9.363 -9.499 -3.207 1.00 88.06 119 GLN A O 1
ATOM 941 N N . PHE A 1 120 ? -9.863 -9.726 -1.036 1.00 90.38 120 PHE A N 1
ATOM 942 C CA . PHE A 1 120 ? -8.535 -9.309 -0.572 1.00 90.38 120 PHE A CA 1
ATOM 943 C C . PHE A 1 120 ? -7.429 -10.239 -1.067 1.00 90.38 120 PHE A C 1
ATOM 945 O O . PHE A 1 120 ? -6.399 -9.774 -1.553 1.00 90.38 120 PHE A O 1
ATOM 952 N N . ASN A 1 121 ? -7.651 -11.552 -0.981 1.00 92.25 121 ASN A N 1
ATOM 953 C CA . ASN A 1 121 ? -6.684 -12.536 -1.460 1.00 92.25 121 ASN A CA 1
ATOM 954 C C . ASN A 1 121 ? -6.464 -12.421 -2.975 1.00 92.25 121 ASN A C 1
ATOM 956 O O . ASN A 1 121 ? -5.322 -12.468 -3.432 1.00 92.25 121 ASN A O 1
ATOM 960 N N . GLU A 1 122 ? -7.533 -12.220 -3.747 1.00 91.81 122 GLU A N 1
ATOM 961 C CA . GLU A 1 122 ? -7.451 -12.003 -5.194 1.00 91.81 122 GLU A CA 1
ATOM 962 C C . GLU A 1 122 ? -6.655 -10.731 -5.524 1.00 91.81 122 GLU A C 1
ATOM 964 O O . GLU A 1 122 ? -5.700 -10.804 -6.300 1.00 91.81 122 GLU A O 1
ATOM 969 N N . LEU A 1 123 ? -6.960 -9.598 -4.881 1.00 93.56 123 LEU A N 1
ATOM 970 C CA . LEU A 1 123 ? -6.243 -8.330 -5.080 1.00 93.56 123 LEU A CA 1
ATOM 971 C C . LEU A 1 123 ? -4.758 -8.432 -4.702 1.00 93.56 123 LEU A C 1
ATOM 973 O O . LEU A 1 123 ? -3.897 -7.991 -5.463 1.00 93.56 123 LEU A O 1
ATOM 977 N N . SER A 1 124 ? -4.445 -9.085 -3.581 1.00 92.56 124 SER A N 1
ATOM 978 C CA . SER A 1 124 ? -3.064 -9.323 -3.147 1.00 92.56 124 SER A CA 1
ATOM 979 C C . SER A 1 124 ? -2.300 -10.204 -4.142 1.00 92.56 124 SER A C 1
ATOM 981 O O . SER A 1 124 ? -1.158 -9.908 -4.507 1.00 92.56 124 SER A O 1
ATOM 983 N N . SER A 1 125 ? -2.948 -11.253 -4.660 1.00 94.19 125 SER A N 1
ATOM 984 C CA . SER A 1 125 ? -2.353 -12.118 -5.683 1.00 94.19 125 SER A CA 1
ATOM 985 C C . SER A 1 125 ? -2.102 -11.373 -7.001 1.00 94.19 125 SER A C 1
ATOM 987 O O . SER A 1 125 ? -1.039 -11.539 -7.606 1.00 94.19 125 SER A O 1
ATOM 989 N N . ALA A 1 126 ? -3.033 -10.501 -7.406 1.00 93.69 126 ALA A N 1
ATOM 990 C CA . ALA A 1 126 ? -2.903 -9.664 -8.591 1.00 93.69 126 ALA A CA 1
ATOM 991 C C . ALA A 1 126 ? -1.740 -8.677 -8.437 1.00 93.69 126 ALA A C 1
ATOM 993 O O . ALA A 1 126 ? -0.879 -8.613 -9.313 1.00 93.69 126 ALA A O 1
ATOM 994 N N . ARG A 1 127 ? -1.644 -7.987 -7.293 1.00 94.44 127 ARG A N 1
ATOM 995 C CA . ARG A 1 127 ? -0.517 -7.098 -6.966 1.00 94.44 127 ARG A CA 1
ATOM 996 C C . ARG A 1 127 ? 0.822 -7.830 -7.055 1.00 94.44 127 ARG A C 1
ATOM 998 O O . ARG A 1 127 ? 1.738 -7.346 -7.713 1.00 94.44 127 ARG A O 1
ATOM 1005 N N . ALA A 1 128 ? 0.923 -9.026 -6.475 1.00 94.12 128 ALA A N 1
ATOM 1006 C CA . ALA A 1 128 ? 2.142 -9.832 -6.542 1.00 94.12 128 ALA A CA 1
ATOM 1007 C C . ALA A 1 128 ? 2.512 -10.242 -7.980 1.00 94.12 128 ALA A C 1
ATOM 1009 O O . ALA A 1 128 ? 3.695 -10.321 -8.311 1.00 94.12 128 ALA A O 1
ATOM 1010 N N . ALA A 1 129 ? 1.525 -10.518 -8.836 1.00 93.75 129 ALA A N 1
ATOM 1011 C CA . ALA A 1 129 ? 1.760 -10.815 -10.248 1.00 93.75 129 ALA A CA 1
ATOM 1012 C C . ALA A 1 129 ? 2.218 -9.574 -11.033 1.00 93.75 129 ALA A C 1
ATOM 1014 O O . ALA A 1 129 ? 3.151 -9.670 -11.827 1.00 93.75 129 ALA A O 1
ATOM 1015 N N . ILE A 1 130 ? 1.612 -8.411 -10.774 1.00 90.94 130 ILE A N 1
ATOM 1016 C CA . ILE A 1 130 ? 1.986 -7.135 -11.402 1.00 90.94 130 ILE A CA 1
ATOM 1017 C C . ILE A 1 130 ? 3.402 -6.727 -10.989 1.00 90.94 130 ILE A C 1
ATOM 1019 O O . ILE A 1 130 ? 4.198 -6.363 -11.848 1.00 90.94 130 ILE A O 1
ATOM 1023 N N . ASN A 1 131 ? 3.749 -6.854 -9.705 1.00 92.44 131 ASN A N 1
ATOM 1024 C CA . ASN A 1 131 ? 5.098 -6.568 -9.213 1.00 92.44 131 ASN A CA 1
ATOM 1025 C C . ASN A 1 131 ? 6.142 -7.476 -9.878 1.00 92.44 131 ASN A C 1
ATOM 1027 O O . ASN A 1 131 ? 7.159 -6.978 -10.349 1.00 92.44 131 ASN A O 1
ATOM 1031 N N . ARG A 1 132 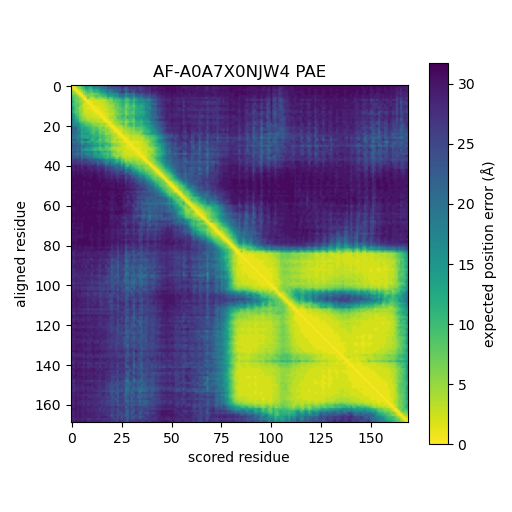? 5.848 -8.775 -10.034 1.00 93.62 132 ARG A N 1
ATOM 1032 C CA . ARG A 1 132 ? 6.705 -9.697 -10.802 1.00 93.62 132 ARG A CA 1
ATOM 1033 C C . ARG A 1 132 ? 6.850 -9.298 -12.273 1.00 93.62 132 ARG A C 1
ATOM 1035 O O . ARG A 1 132 ? 7.931 -9.428 -12.833 1.00 93.62 132 ARG A O 1
ATOM 1042 N N . ALA A 1 133 ? 5.790 -8.805 -12.910 1.00 91.38 133 ALA A N 1
ATOM 1043 C CA . ALA A 1 133 ? 5.875 -8.309 -14.284 1.00 91.38 133 ALA A CA 1
ATOM 1044 C C . ALA A 1 133 ? 6.708 -7.013 -14.380 1.00 91.38 133 ALA A C 1
ATOM 1046 O O . ALA A 1 133 ? 7.479 -6.844 -15.321 1.00 91.38 133 ALA A O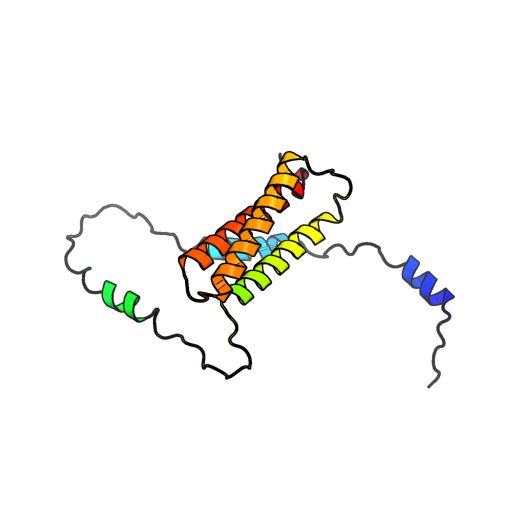 1
ATOM 1047 N N . LEU A 1 134 ? 6.616 -6.132 -13.379 1.00 89.56 134 LEU A N 1
ATOM 1048 C CA . LEU A 1 134 ? 7.403 -4.897 -13.285 1.00 89.56 134 LEU A CA 1
ATOM 1049 C C . LEU A 1 134 ? 8.893 -5.141 -13.000 1.00 89.56 134 LEU A C 1
ATOM 1051 O O . LEU A 1 134 ? 9.708 -4.281 -13.317 1.00 89.56 134 LEU A O 1
ATOM 1055 N N . GLU A 1 135 ? 9.278 -6.294 -12.445 1.00 91.19 135 GLU A N 1
ATOM 1056 C CA . GLU A 1 135 ? 10.694 -6.695 -12.364 1.00 91.19 135 GLU A CA 1
ATOM 1057 C C . GLU A 1 135 ? 11.302 -6.911 -13.757 1.00 91.19 135 GLU A C 1
ATOM 1059 O O . GLU A 1 135 ? 12.483 -6.635 -13.967 1.00 91.19 135 GLU A O 1
ATOM 1064 N N . GLN A 1 136 ? 10.495 -7.384 -14.713 1.00 90.88 136 GLN A N 1
ATOM 1065 C CA . GLN A 1 136 ? 10.915 -7.611 -16.097 1.00 90.88 136 GLN A CA 1
ATOM 1066 C C . GLN A 1 136 ? 10.801 -6.341 -16.949 1.00 90.88 136 GLN A C 1
ATOM 1068 O O . GLN A 1 136 ? 11.678 -6.080 -17.772 1.00 90.88 136 GLN A O 1
ATOM 1073 N N . ASP A 1 137 ? 9.743 -5.550 -16.746 1.00 90.12 137 ASP A N 1
ATOM 1074 C CA . ASP A 1 137 ? 9.477 -4.312 -17.488 1.00 90.12 137 ASP A CA 1
ATOM 1075 C C . ASP A 1 137 ? 9.117 -3.143 -16.538 1.00 90.12 137 ASP A C 1
ATOM 1077 O O . ASP A 1 137 ? 7.944 -2.784 -16.379 1.00 90.12 137 ASP A O 1
ATOM 1081 N N . PRO A 1 138 ? 10.119 -2.528 -15.878 1.00 86.50 138 PRO A N 1
ATOM 1082 C CA . PRO A 1 138 ? 9.902 -1.534 -14.821 1.00 86.50 138 PRO A CA 1
ATOM 1083 C C . PRO A 1 138 ? 9.376 -0.184 -15.318 1.00 86.50 138 PRO A C 1
ATOM 1085 O O . PRO A 1 138 ? 8.933 0.634 -14.509 1.00 86.50 138 PRO A O 1
ATOM 1088 N N . THR A 1 139 ? 9.434 0.082 -16.625 1.00 85.94 139 THR A N 1
ATOM 1089 C CA . THR A 1 139 ? 8.956 1.339 -17.225 1.00 85.94 139 THR A CA 1
ATOM 1090 C C . THR A 1 139 ? 7.613 1.187 -17.933 1.00 85.94 139 THR A C 1
ATOM 1092 O O . THR A 1 139 ? 7.150 2.124 -18.587 1.00 85.94 139 THR A O 1
ATOM 1095 N N . ASN A 1 140 ? 6.970 0.025 -17.807 1.00 88.31 140 ASN A N 1
ATOM 1096 C CA . ASN A 1 140 ? 5.675 -0.234 -18.411 1.00 88.31 140 ASN A CA 1
ATOM 1097 C C . ASN A 1 140 ? 4.565 0.584 -17.737 1.00 88.31 140 ASN A C 1
ATOM 1099 O O . ASN A 1 140 ? 4.133 0.297 -16.617 1.00 88.31 140 ASN A O 1
ATOM 1103 N N . ASN A 1 141 ? 4.071 1.601 -18.439 1.00 89.19 141 ASN A N 1
ATOM 1104 C CA . ASN A 1 141 ? 3.039 2.488 -17.908 1.00 89.19 141 ASN A CA 1
ATOM 1105 C C . ASN A 1 141 ? 1.710 1.770 -17.627 1.00 89.19 141 ASN A C 1
ATOM 1107 O O . ASN A 1 141 ? 1.010 2.154 -16.689 1.00 89.19 141 ASN A O 1
ATOM 1111 N N . ASP A 1 142 ? 1.361 0.729 -18.387 1.00 92.81 142 ASP A N 1
ATOM 1112 C CA . ASP A 1 142 ? 0.111 -0.009 -18.188 1.00 92.81 142 ASP A CA 1
ATOM 1113 C C . ASP A 1 142 ? 0.166 -0.838 -16.905 1.00 92.81 142 ASP A C 1
ATOM 1115 O O . ASP A 1 142 ? -0.759 -0.775 -16.091 1.00 92.81 142 ASP A O 1
ATOM 1119 N N . LEU A 1 143 ? 1.284 -1.531 -16.661 1.00 92.94 143 LEU A N 1
ATOM 1120 C CA . LEU A 1 143 ? 1.507 -2.269 -15.414 1.00 92.94 143 LEU A CA 1
ATOM 1121 C C . LEU A 1 143 ? 1.542 -1.337 -14.200 1.00 92.94 143 LEU A C 1
ATOM 1123 O O . LEU A 1 143 ? 0.930 -1.639 -13.176 1.00 92.94 143 LEU A O 1
ATOM 1127 N N . LEU A 1 144 ? 2.185 -0.172 -14.314 1.00 92.25 144 LEU A N 1
ATOM 1128 C CA . LEU A 1 144 ? 2.194 0.834 -13.248 1.00 92.25 144 LEU A CA 1
ATOM 1129 C C . LEU A 1 144 ? 0.787 1.389 -12.977 1.00 92.25 144 LEU A C 1
ATOM 1131 O O . LEU A 1 144 ? 0.379 1.550 -11.825 1.00 92.25 144 LEU A O 1
ATOM 1135 N N . ASN A 1 145 ? -0.003 1.655 -14.018 1.00 90.56 145 ASN A N 1
ATOM 1136 C CA . ASN A 1 145 ? -1.388 2.093 -13.850 1.00 90.56 145 ASN A CA 1
ATOM 1137 C C . ASN A 1 145 ? -2.263 1.007 -13.218 1.00 90.56 145 ASN A C 1
ATOM 1139 O O . ASN A 1 145 ? -3.098 1.322 -12.362 1.00 90.56 145 ASN A O 1
ATOM 1143 N N . LEU A 1 146 ? -2.050 -0.252 -13.594 1.00 93.25 146 LEU A N 1
ATOM 1144 C CA . LEU A 1 146 ? -2.753 -1.390 -13.020 1.00 93.25 146 LEU A CA 1
ATOM 1145 C C . LEU A 1 146 ? -2.374 -1.601 -11.549 1.00 93.25 146 LEU A C 1
ATOM 1147 O O . LEU A 1 146 ? -3.263 -1.805 -10.721 1.00 93.25 146 LEU A O 1
ATOM 1151 N N . LEU A 1 147 ? -1.093 -1.460 -11.195 1.00 94.62 147 LEU A N 1
ATOM 1152 C CA . LEU A 1 147 ? -0.624 -1.489 -9.807 1.00 94.62 147 LEU A CA 1
ATOM 1153 C C . LEU A 1 147 ? -1.320 -0.403 -8.977 1.00 94.62 147 LEU A C 1
ATOM 1155 O O . LEU A 1 147 ? -1.914 -0.685 -7.938 1.00 94.62 147 LEU A O 1
ATOM 1159 N N . LYS A 1 148 ? -1.346 0.835 -9.489 1.00 92.50 148 LYS A N 1
ATOM 1160 C CA . LYS A 1 148 ? -2.034 1.974 -8.854 1.00 92.50 148 LYS A CA 1
ATOM 1161 C C . LYS A 1 148 ? -3.523 1.705 -8.651 1.00 92.50 148 LYS A C 1
ATOM 1163 O O . LYS A 1 148 ? -4.081 2.050 -7.610 1.00 92.50 148 LYS A O 1
ATOM 1168 N N . TRP A 1 149 ? -4.196 1.155 -9.661 1.00 94.50 149 TRP A N 1
ATOM 1169 C CA . TRP A 1 149 ? -5.611 0.806 -9.563 1.00 94.50 149 TRP A CA 1
ATOM 1170 C C . TRP A 1 149 ? -5.844 -0.283 -8.509 1.00 94.50 149 TRP A C 1
ATOM 1172 O O . TRP A 1 149 ? -6.711 -0.107 -7.655 1.00 94.50 149 TRP A O 1
ATOM 1182 N N . THR A 1 150 ? -5.010 -1.324 -8.499 1.00 94.94 150 THR A N 1
ATOM 1183 C CA . THR A 1 150 ? -5.080 -2.434 -7.536 1.00 94.94 150 THR A CA 1
ATOM 1184 C C . THR A 1 150 ? -4.896 -1.936 -6.101 1.00 94.94 150 THR A C 1
ATOM 1186 O O . THR A 1 150 ? -5.717 -2.244 -5.241 1.00 94.94 150 THR A O 1
ATOM 1189 N N . HIS A 1 151 ? -3.901 -1.074 -5.854 1.00 94.94 151 HIS A N 1
ATOM 1190 C CA . HIS A 1 151 ? -3.679 -0.449 -4.542 1.00 94.94 151 HIS A CA 1
ATOM 1191 C C . HIS A 1 151 ? -4.896 0.353 -4.071 1.00 94.94 151 HIS A C 1
ATOM 1193 O O . HIS A 1 151 ? -5.321 0.217 -2.926 1.00 94.94 151 HIS A O 1
ATOM 1199 N N . ARG A 1 152 ? -5.498 1.167 -4.952 1.00 93.56 152 ARG A N 1
ATOM 1200 C CA . ARG A 1 152 ? -6.709 1.932 -4.608 1.00 93.56 152 ARG A CA 1
ATOM 1201 C C . ARG A 1 152 ? -7.879 1.022 -4.256 1.00 93.56 152 ARG A C 1
ATOM 1203 O O . ARG A 1 152 ? -8.593 1.319 -3.306 1.00 93.56 152 ARG A O 1
ATOM 1210 N N . GLN A 1 153 ? -8.067 -0.064 -5.002 1.00 93.31 153 GLN A N 1
ATOM 1211 C CA . GLN A 1 153 ? -9.152 -1.006 -4.751 1.00 93.31 153 GLN A CA 1
ATOM 1212 C C . GLN A 1 153 ? -8.977 -1.724 -3.407 1.00 93.31 153 GLN A C 1
ATOM 1214 O O . GLN A 1 153 ? -9.943 -1.861 -2.660 1.00 93.31 153 GLN A O 1
ATOM 1219 N N . GLU A 1 154 ? -7.751 -2.139 -3.079 1.00 93.12 154 GLU A N 1
ATOM 1220 C CA . GLU A 1 154 ? -7.443 -2.781 -1.799 1.00 93.12 154 GLU A CA 1
ATOM 1221 C C . GLU A 1 154 ? -7.674 -1.820 -0.623 1.00 93.12 154 GLU A C 1
ATOM 1223 O O . GLU A 1 154 ? -8.362 -2.177 0.333 1.00 93.12 154 GLU A O 1
ATOM 1228 N N . LEU A 1 155 ? -7.200 -0.571 -0.722 1.00 92.00 155 LEU A N 1
ATOM 1229 C CA . LEU A 1 155 ? -7.443 0.455 0.300 1.00 92.00 155 LEU A CA 1
ATOM 1230 C C . LEU A 1 155 ? -8.933 0.792 0.440 1.00 92.00 155 LEU A C 1
ATOM 1232 O O . LEU A 1 155 ? -9.413 0.937 1.559 1.00 92.00 155 LEU A O 1
ATOM 1236 N N . ALA A 1 156 ? -9.677 0.889 -0.665 1.00 90.62 156 ALA A N 1
ATOM 1237 C CA . ALA A 1 156 ? -11.117 1.143 -0.633 1.00 90.62 156 ALA A CA 1
ATOM 1238 C C . ALA A 1 156 ? -11.878 0.001 0.056 1.00 90.62 156 ALA A C 1
ATOM 12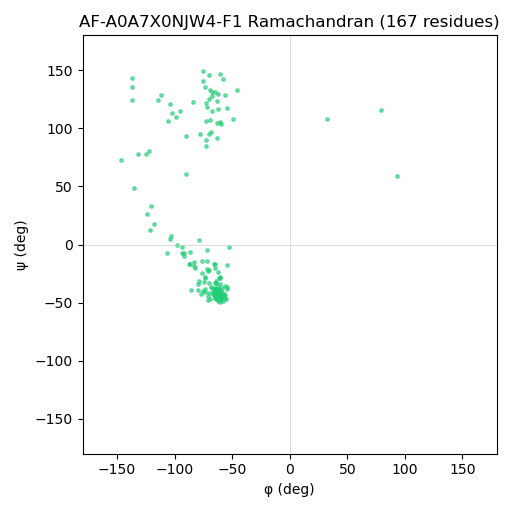40 O O . ALA A 1 156 ? -12.780 0.248 0.856 1.00 90.62 156 ALA A O 1
ATOM 1241 N N . LEU A 1 157 ? -11.479 -1.249 -0.201 1.00 88.69 157 LEU A N 1
ATOM 1242 C CA . LEU A 1 157 ? -12.046 -2.409 0.479 1.00 88.69 157 LEU A CA 1
ATOM 1243 C C . LEU A 1 157 ? -11.712 -2.385 1.978 1.00 88.69 157 LEU A C 1
ATOM 1245 O O . LEU A 1 157 ? -12.593 -2.642 2.796 1.00 88.69 157 LEU A O 1
ATOM 1249 N N . MET A 1 158 ? -10.483 -2.009 2.356 1.00 86.62 158 MET A N 1
ATOM 1250 C CA . MET A 1 158 ? -10.114 -1.815 3.766 1.00 86.62 158 MET A CA 1
ATOM 1251 C C . MET A 1 158 ? -10.972 -0.728 4.405 1.00 86.62 158 MET A C 1
ATOM 1253 O O . MET A 1 158 ? -11.580 -0.961 5.444 1.00 86.62 158 MET A O 1
ATOM 1257 N N . GLN A 1 159 ? -11.098 0.430 3.763 1.00 85.00 159 GLN A N 1
ATOM 1258 C CA . GLN A 1 159 ? -11.952 1.508 4.245 1.00 85.00 159 GLN A CA 1
ATOM 1259 C C . GLN A 1 159 ? -13.389 1.025 4.431 1.00 85.00 159 GLN A C 1
ATOM 1261 O O . GLN A 1 159 ? -13.948 1.249 5.492 1.00 85.00 159 GLN A O 1
ATOM 1266 N N . GLN A 1 160 ? -13.983 0.291 3.491 1.00 81.94 160 GLN A N 1
ATOM 1267 C CA . GLN A 1 160 ? -15.352 -0.215 3.644 1.00 81.94 160 GLN A CA 1
ATOM 1268 C C . GLN A 1 160 ? -15.530 -1.115 4.881 1.00 81.94 160 GLN A C 1
ATOM 1270 O O . GLN A 1 160 ? -16.571 -1.081 5.542 1.00 81.94 160 GLN A O 1
ATOM 1275 N N . VAL A 1 161 ? -14.524 -1.927 5.199 1.00 77.25 161 VAL A N 1
ATOM 1276 C CA . VAL A 1 161 ? -14.548 -2.830 6.358 1.00 77.25 161 VAL A CA 1
ATOM 1277 C C . VAL A 1 161 ? -14.329 -2.066 7.660 1.00 77.25 161 VAL A C 1
ATOM 1279 O O . VAL A 1 161 ? -14.992 -2.359 8.658 1.00 77.25 161 VAL A O 1
ATOM 1282 N N . TYR A 1 162 ? -13.417 -1.096 7.630 1.00 72.94 162 TYR A N 1
ATOM 1283 C CA . TYR A 1 162 ? -12.881 -0.404 8.798 1.00 72.94 162 TYR A CA 1
ATOM 1284 C C . TYR A 1 162 ? -13.453 1.012 8.996 1.00 72.94 162 TYR A C 1
ATOM 1286 O O . TYR A 1 162 ? -13.037 1.713 9.913 1.00 72.94 162 TYR A O 1
ATOM 1294 N N . SER A 1 163 ? -14.424 1.439 8.178 1.00 65.12 163 SER A N 1
ATOM 1295 C CA . SER A 1 163 ? -15.064 2.755 8.296 1.00 65.12 163 SER A CA 1
ATOM 1296 C C . SER A 1 163 ? -15.897 2.851 9.578 1.00 65.12 163 SER A C 1
ATOM 1298 O O . SER A 1 163 ? -16.747 1.983 9.820 1.00 65.12 163 SER A O 1
ATOM 1300 N N . PRO A 1 164 ? -15.738 3.923 10.371 1.00 58.09 164 PRO A N 1
ATOM 1301 C CA . PRO A 1 164 ? -16.597 4.182 11.514 1.00 58.09 164 PRO A CA 1
ATOM 1302 C C . PRO A 1 164 ? -18.054 4.415 11.081 1.00 58.09 164 PRO A C 1
ATOM 1304 O O . PRO A 1 164 ? -18.350 5.311 10.296 1.00 58.09 164 PRO A O 1
ATOM 1307 N N . GLN A 1 165 ? -18.992 3.631 11.621 1.00 55.47 165 GLN A N 1
ATOM 1308 C CA . GLN A 1 165 ? -20.416 3.699 11.246 1.00 55.47 165 GLN A CA 1
ATOM 1309 C C . GLN A 1 165 ? -21.154 4.956 11.751 1.00 55.47 165 GLN A C 1
ATOM 1311 O O . GLN A 1 165 ? -22.316 5.159 11.413 1.00 55.47 165 GLN A O 1
ATOM 1316 N N . TRP A 1 166 ? -20.503 5.817 12.539 1.00 53.81 166 TRP A N 1
ATOM 1317 C CA . TRP A 1 166 ? -21.111 7.023 13.114 1.00 53.81 166 TRP A CA 1
ATOM 1318 C C . TRP A 1 166 ? -21.221 8.212 12.140 1.00 53.81 166 TRP A C 1
ATOM 1320 O O . TRP A 1 166 ? -21.676 9.278 12.541 1.00 53.81 166 TRP A O 1
ATOM 1330 N N . GLN A 1 167 ? -20.849 8.044 10.864 1.00 53.28 167 GLN A N 1
ATOM 1331 C CA . GLN A 1 167 ? -20.993 9.077 9.822 1.00 53.28 167 GLN A CA 1
ATOM 1332 C C . GLN A 1 167 ? -22.237 8.936 8.928 1.00 53.28 167 GLN A C 1
ATOM 1334 O O . GLN A 1 167 ? -22.454 9.767 8.051 1.00 53.28 167 GLN A O 1
ATOM 1339 N N . THR A 1 168 ? -23.077 7.925 9.141 1.00 51.16 168 THR A N 1
ATOM 1340 C CA . THR A 1 168 ? -24.402 7.846 8.506 1.00 51.16 168 THR A CA 1
ATOM 1341 C C . THR A 1 168 ? -25.426 8.533 9.408 1.00 51.16 168 THR A C 1
ATOM 1343 O O . THR A 1 168 ? -25.926 7.909 10.342 1.00 51.16 168 THR A O 1
ATOM 1346 N N . ILE A 1 169 ? -25.678 9.823 9.158 1.00 44.03 169 ILE A N 1
ATOM 1347 C CA . ILE A 1 169 ? -26.849 10.563 9.665 1.00 44.03 169 ILE A CA 1
ATOM 1348 C C . ILE A 1 169 ? -27.958 10.459 8.620 1.00 44.03 169 ILE A C 1
ATOM 1350 O O . ILE A 1 169 ? -27.636 10.655 7.425 1.00 44.03 169 ILE A O 1
#

Foldseek 3Di:
DDDPPQDVVNVVVVVVVDDPDDDDPDDCVVVVVVVVVVVVPPDDPPPDDDDDDDDDDPPPPPVVVVVVVPPDDDPDDDDPDDCFPLNVLVVVLVVLVVVLVVLQVVPPDDDDDPVLVVVLVVLVVLLVVLVVVCVVVRPDPVSVVVNNVSSVVNSVSSCVRRPDPVPPD

Radius of gyration: 26.76 Å; Cα contacts (8 Å, |Δi|>4): 44; chains: 1; bounding box: 51×56×78 Å

Sequence (169 aa):
MSKVNISEQALDQQVAQLPLEVLPQRDLWTGVERAITRYEQKATLNTSNHKIIPLAWAASFLVVVLLTWGVVSPPKEHISSPLTLASIMESNFEQNKMLILTSYDQAQNKVLPIAMQKQFNELSSARAAINRALEQDPTNNDLLNLLKWTHRQELALMQQVYSPQWQTI

Nearest PDB structures (foldseek):
  6znl-assembly1_n  TM=2.554E-01  e=5.880E+00  Sus scrofa
  9cpb-assembly1_3U  TM=1.634E-01  e=8.458E+00  Bos taurus

Solvent-accessible surface area (backbone atoms only — not comparable to full-atom values): 11109 Å² total; per-residue (Å²): 137,84,82,81,81,77,51,68,72,62,50,53,56,49,59,74,67,51,75,95,66,85,77,74,94,57,82,60,61,67,58,51,50,61,55,52,57,62,68,67,71,81,74,78,82,78,86,72,76,95,70,94,71,85,92,75,88,80,81,82,62,67,64,62,66,68,63,62,78,76,76,78,74,76,83,84,74,90,62,90,68,86,83,44,69,64,59,55,52,50,54,52,48,52,54,55,49,49,54,56,56,64,69,30,77,83,60,84,83,74,82,75,55,70,71,56,54,50,50,52,53,51,51,53,52,50,48,55,52,44,54,57,49,35,74,78,44,72,81,43,64,67,55,54,50,49,46,54,48,50,51,52,53,53,52,50,53,48,44,70,74,61,54,74,76,86,75,76,126

pLDDT: mean 73.06, std 16.33, range [39.78, 94.94]

Organism: NCBI:txid1230533